Protein AF-A0A6A6VA69-F1 (afdb_monomer)

Structure (mmCIF, N/CA/C/O backbone):
data_AF-A0A6A6VA69-F1
#
_entry.id   AF-A0A6A6VA69-F1
#
loop_
_atom_site.group_PDB
_atom_site.id
_atom_site.type_symbol
_atom_site.label_atom_id
_atom_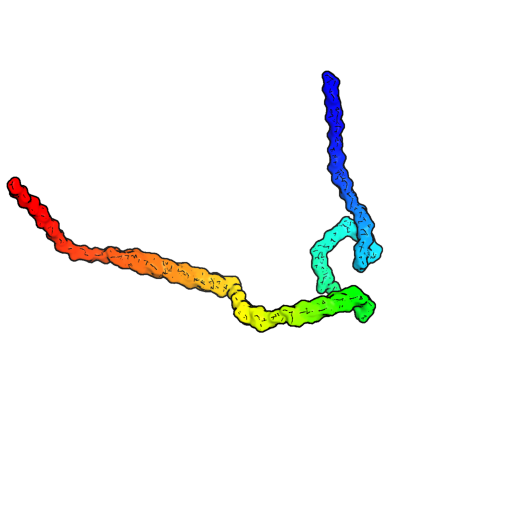site.label_alt_id
_atom_site.label_comp_id
_atom_site.label_asym_id
_atom_site.label_entity_id
_atom_site.label_seq_id
_atom_site.pdbx_PDB_ins_code
_atom_site.Cartn_x
_atom_site.Cartn_y
_atom_site.Cartn_z
_atom_site.occupancy
_atom_site.B_iso_or_equiv
_atom_site.auth_seq_id
_atom_site.auth_comp_id
_atom_site.auth_asym_id
_atom_site.auth_atom_id
_atom_site.pdbx_PDB_model_num
ATOM 1 N N . MET A 1 1 ? -60.759 28.937 -24.476 1.00 39.16 1 MET A N 1
ATOM 2 C CA . MET A 1 1 ? -60.631 29.728 -23.238 1.00 39.16 1 MET A CA 1
ATOM 3 C C . MET A 1 1 ? -60.478 28.728 -22.087 1.00 39.16 1 MET A C 1
ATOM 5 O O . MET A 1 1 ? -61.465 28.345 -21.488 1.00 39.16 1 MET A O 1
ATOM 9 N N . SER A 1 2 ? -59.387 27.961 -22.071 1.00 42.25 2 SER A N 1
ATOM 10 C CA . SER A 1 2 ? -58.157 28.226 -21.297 1.00 42.25 2 SER A CA 1
ATOM 11 C C . SER A 1 2 ? -58.373 27.974 -19.799 1.00 42.25 2 SER A C 1
ATOM 13 O O . SER A 1 2 ? -58.785 28.875 -19.074 1.00 42.25 2 SER A O 1
ATOM 15 N N . GLU A 1 3 ? -58.123 26.736 -19.366 1.00 44.19 3 GLU A N 1
ATOM 16 C CA . GLU A 1 3 ? -58.001 26.352 -17.954 1.00 44.19 3 GLU A CA 1
ATOM 17 C C . GLU A 1 3 ? -56.857 27.142 -17.290 1.00 44.19 3 GLU A C 1
ATOM 19 O O . GLU A 1 3 ? -55.790 27.275 -17.894 1.00 44.19 3 GLU A O 1
ATOM 24 N N . PRO A 1 4 ? -57.024 27.679 -16.069 1.00 51.81 4 PRO A N 1
ATOM 25 C CA . PRO A 1 4 ? -55.895 28.170 -15.296 1.00 51.81 4 PRO A CA 1
ATOM 26 C C . PRO A 1 4 ? -55.244 27.019 -14.516 1.00 51.81 4 PRO A C 1
ATOM 28 O O . PRO A 1 4 ? -55.831 26.473 -13.582 1.00 51.81 4 PRO A O 1
ATOM 31 N N . ASP A 1 5 ? -54.003 26.700 -14.886 1.00 44.38 5 ASP A N 1
ATOM 32 C CA . ASP A 1 5 ? -53.086 25.816 -14.162 1.00 44.38 5 ASP A CA 1
ATOM 33 C C . ASP A 1 5 ? -53.018 26.172 -12.665 1.00 44.38 5 ASP A C 1
ATOM 35 O O . ASP A 1 5 ? -52.353 27.129 -12.247 1.00 44.38 5 ASP A O 1
ATOM 39 N N . SER A 1 6 ? -53.664 25.370 -11.814 1.00 47.06 6 SER A N 1
ATOM 40 C CA . SER A 1 6 ? -53.460 25.438 -10.369 1.00 47.06 6 SER A CA 1
ATOM 41 C C . SER A 1 6 ? -52.109 24.809 -10.032 1.00 47.06 6 SER A C 1
ATOM 43 O O . SER A 1 6 ? -51.975 23.597 -9.860 1.00 47.06 6 SER A O 1
ATOM 45 N N . LYS A 1 7 ? -51.085 25.655 -9.947 1.00 42.22 7 LYS A N 1
ATOM 46 C CA . LYS A 1 7 ? -49.733 25.320 -9.494 1.00 42.22 7 LYS A CA 1
ATOM 47 C C . LYS A 1 7 ? -49.802 24.730 -8.075 1.00 42.22 7 LYS A C 1
ATOM 49 O O . LYS A 1 7 ? -49.846 25.475 -7.096 1.00 42.22 7 LYS A O 1
ATOM 54 N N . ILE A 1 8 ? -49.810 23.400 -7.944 1.00 50.28 8 ILE A N 1
ATOM 55 C CA . ILE A 1 8 ? -49.675 22.722 -6.647 1.00 50.28 8 ILE A CA 1
ATOM 56 C C . ILE A 1 8 ? -48.247 22.975 -6.162 1.00 50.28 8 ILE A C 1
ATOM 58 O O . ILE A 1 8 ? -47.298 22.281 -6.525 1.00 50.28 8 ILE A O 1
ATOM 62 N N . GLN A 1 9 ? -48.079 24.021 -5.355 1.00 46.56 9 GLN A N 1
ATOM 63 C CA . GLN A 1 9 ? -46.876 24.219 -4.566 1.00 46.56 9 GLN A CA 1
ATOM 64 C C . GLN A 1 9 ? -46.810 23.085 -3.544 1.00 46.56 9 GLN A C 1
ATOM 66 O O . GLN A 1 9 ? -47.399 23.172 -2.468 1.00 46.56 9 GLN A O 1
ATOM 71 N N . ASN A 1 10 ? -46.077 22.020 -3.867 1.00 48.09 10 ASN A N 1
ATOM 72 C CA . ASN A 1 10 ? -45.610 21.076 -2.866 1.00 48.09 10 ASN A CA 1
ATOM 73 C C . ASN A 1 10 ? -44.566 21.806 -2.007 1.00 48.09 10 ASN A C 1
ATOM 75 O O . ASN A 1 10 ? -43.360 21.658 -2.198 1.00 48.09 10 ASN A O 1
ATOM 79 N N . LYS A 1 11 ? -45.032 22.664 -1.087 1.00 46.69 11 LYS A N 1
ATOM 80 C CA . LYS A 1 11 ? -44.249 23.003 0.096 1.00 46.69 11 LYS A CA 1
ATOM 81 C C . LYS A 1 11 ? -44.033 21.662 0.763 1.00 46.69 11 LYS A C 1
ATOM 83 O O . LYS A 1 11 ? -44.958 21.152 1.390 1.00 46.69 11 LYS A O 1
ATOM 88 N N . SER A 1 12 ? -42.847 21.082 0.587 1.00 45.25 12 SER A N 1
ATOM 89 C CA . SER A 1 12 ? -42.373 20.019 1.454 1.00 45.25 12 SER A CA 1
ATOM 90 C C . SER A 1 12 ? -42.561 20.559 2.860 1.00 45.25 12 SER A C 1
ATOM 92 O O . SER A 1 12 ? -41.808 21.430 3.303 1.00 45.25 12 SER A O 1
ATOM 94 N N . ALA A 1 13 ? -43.649 20.157 3.514 1.00 53.50 13 ALA A N 1
ATOM 95 C CA . ALA A 1 13 ? -43.857 20.469 4.900 1.00 53.50 13 ALA A CA 1
ATOM 96 C C . ALA A 1 13 ? -42.620 19.884 5.559 1.00 53.50 13 ALA A C 1
ATOM 98 O O . ALA A 1 13 ? -42.450 18.664 5.574 1.00 53.50 13 ALA A O 1
ATOM 99 N N . ASN A 1 14 ? -41.707 20.757 5.991 1.00 50.41 14 ASN A N 1
ATOM 100 C CA . ASN A 1 14 ? -40.650 20.394 6.905 1.00 50.41 14 ASN A CA 1
ATOM 101 C C . ASN A 1 14 ? -41.401 19.867 8.113 1.00 50.41 14 ASN A C 1
ATOM 103 O O . ASN A 1 14 ? -41.838 20.628 8.976 1.00 50.41 14 ASN A O 1
ATOM 107 N N . ARG A 1 15 ? -41.667 18.560 8.102 1.00 54.19 15 ARG A N 1
ATOM 108 C CA . ARG A 1 15 ? -42.292 17.838 9.187 1.00 54.19 15 ARG A CA 1
ATOM 109 C C . ARG A 1 15 ? -41.207 17.780 10.243 1.00 54.19 15 ARG A C 1
ATOM 111 O O . ARG A 1 15 ? -40.548 16.760 10.413 1.00 54.19 15 ARG A O 1
ATOM 118 N N . ALA A 1 16 ? -41.008 18.910 10.915 1.00 56.59 16 ALA A N 1
ATOM 119 C CA . ALA A 1 16 ? -40.304 19.037 12.171 1.00 56.59 16 ALA A CA 1
ATOM 120 C C . ALA A 1 16 ? -41.160 18.310 13.214 1.00 56.59 16 ALA A C 1
ATOM 122 O O . ALA A 1 16 ? -41.773 18.906 14.091 1.00 56.59 16 ALA A O 1
ATOM 123 N N . SER A 1 17 ? -41.318 16.997 13.026 1.00 59.31 17 SER A N 1
ATOM 124 C CA . SER A 1 17 ? -41.949 16.131 13.996 1.00 59.31 17 SER A CA 1
ATOM 125 C C . SER A 1 17 ? -41.030 16.141 15.197 1.00 59.31 17 SER A C 1
ATOM 127 O O . SER A 1 17 ? -39.893 15.678 15.084 1.00 59.31 17 SER A O 1
ATOM 129 N N . THR A 1 18 ? -41.525 16.660 16.314 1.00 57.91 18 THR A N 1
ATOM 130 C CA . THR A 1 18 ? -40.904 16.531 17.624 1.00 57.91 18 THR A CA 1
ATOM 131 C C . THR A 1 18 ? -40.817 15.044 17.949 1.00 57.91 18 THR A C 1
ATOM 133 O O . THR A 1 18 ? -41.758 14.438 18.459 1.00 57.91 18 THR A O 1
ATOM 136 N N . ARG A 1 19 ? -39.724 14.406 17.533 1.00 60.78 19 ARG A N 1
ATOM 137 C CA . ARG A 1 19 ? -39.478 12.994 17.797 1.00 60.78 19 ARG A CA 1
ATOM 138 C C . ARG A 1 19 ? -38.768 12.927 19.133 1.00 60.78 19 ARG A C 1
ATOM 140 O O . ARG A 1 19 ? -37.646 13.411 19.270 1.00 60.78 19 ARG A O 1
ATOM 147 N N . MET A 1 20 ? -39.442 12.341 20.117 1.00 58.69 20 MET A N 1
ATOM 148 C CA . MET A 1 20 ? -38.783 11.945 21.355 1.00 58.69 20 MET A CA 1
ATOM 149 C C . MET A 1 20 ? -37.672 10.964 20.991 1.00 58.69 20 MET A C 1
ATOM 151 O O . MET A 1 20 ? -37.919 9.955 20.328 1.00 58.69 20 MET A O 1
ATOM 155 N N . SER A 1 21 ? -36.442 11.305 21.361 1.00 54.09 21 SER A N 1
ATOM 156 C CA . SER A 1 21 ? -35.296 10.433 21.144 1.00 54.09 21 SER A CA 1
ATOM 157 C C . SER A 1 21 ? -35.273 9.389 22.252 1.00 54.09 21 SER A C 1
ATOM 159 O O . SER A 1 21 ? -35.426 9.720 23.421 1.00 54.09 21 SER A O 1
ATOM 161 N N . THR A 1 22 ? -35.043 8.124 21.910 1.00 62.91 22 THR A N 1
ATOM 162 C CA . THR A 1 22 ? -35.027 7.010 22.877 1.00 62.91 22 THR A CA 1
ATOM 163 C C . THR A 1 22 ? -33.956 7.173 23.967 1.00 62.91 22 THR A C 1
ATOM 165 O O . THR A 1 22 ? -34.021 6.511 24.995 1.00 62.91 22 THR A O 1
ATOM 168 N N . TYR A 1 23 ? -32.989 8.073 23.759 1.00 58.22 23 TYR A N 1
ATOM 169 C CA . TYR A 1 23 ? -31.866 8.326 24.664 1.00 58.22 23 TYR A CA 1
ATOM 170 C C . TYR A 1 23 ? -31.981 9.628 25.469 1.00 58.22 23 TYR A C 1
ATOM 172 O O . TYR A 1 23 ? -31.261 9.795 26.448 1.00 58.22 23 TYR A O 1
ATOM 180 N N . SER A 1 24 ? -32.872 10.552 25.096 1.00 56.94 24 SER A N 1
ATOM 181 C CA . SER A 1 24 ? -33.126 11.758 25.884 1.00 56.94 24 SER A CA 1
ATOM 182 C C . SER A 1 24 ? -34.603 12.138 25.812 1.00 56.94 24 SER A C 1
ATOM 184 O O . SER A 1 24 ? -35.181 12.293 24.739 1.00 56.94 24 SER A O 1
ATOM 186 N N . ALA A 1 25 ? -35.218 12.365 26.975 1.00 58.06 25 ALA A N 1
ATOM 187 C CA . ALA A 1 25 ? -36.562 12.941 27.076 1.00 58.06 25 ALA A CA 1
ATOM 188 C C . ALA A 1 25 ? -36.623 14.410 26.588 1.00 58.06 25 ALA A C 1
ATOM 190 O O . ALA A 1 25 ? -37.632 15.086 26.772 1.00 58.06 25 ALA A O 1
ATOM 191 N N . ALA A 1 26 ? -35.542 14.914 25.980 1.00 57.34 26 ALA A N 1
ATOM 192 C CA . ALA A 1 26 ? -35.457 16.241 25.408 1.00 57.34 26 ALA A CA 1
ATOM 193 C C . ALA A 1 26 ? -35.950 16.210 23.946 1.00 57.34 26 ALA A C 1
ATOM 195 O O . ALA A 1 26 ? -35.386 15.489 23.113 1.00 57.34 26 ALA A O 1
ATOM 196 N N . PRO A 1 27 ? -36.984 16.993 23.597 1.00 54.31 27 PRO A N 1
ATOM 197 C CA . PRO A 1 27 ? -37.478 17.072 22.229 1.00 54.31 27 PRO A CA 1
ATOM 198 C C . PRO A 1 27 ? -36.393 17.655 21.313 1.00 54.31 27 PRO A C 1
ATOM 200 O O . PRO A 1 27 ? -36.020 18.817 21.451 1.00 54.31 27 PRO A O 1
ATOM 203 N N . THR A 1 28 ? -35.877 16.853 20.375 1.00 56.81 28 THR A N 1
ATOM 204 C CA . THR A 1 28 ? -34.830 17.288 19.433 1.00 56.81 28 THR A CA 1
ATOM 205 C C . THR A 1 28 ? -35.396 17.413 18.019 1.00 56.81 28 THR A C 1
ATOM 207 O O . THR A 1 28 ? -36.125 16.542 17.546 1.00 56.81 28 THR A O 1
ATOM 210 N N . LEU A 1 29 ? -35.067 18.518 17.343 1.00 56.47 29 LEU A N 1
ATOM 211 C CA . LEU A 1 29 ? -35.576 18.874 16.010 1.00 56.47 29 LEU A CA 1
ATOM 212 C C . LEU A 1 29 ? -34.705 18.351 14.854 1.00 56.47 29 LEU A C 1
ATOM 214 O O . LEU A 1 29 ? -35.131 18.405 13.702 1.00 56.47 29 LEU A O 1
ATOM 218 N N . THR A 1 30 ? -33.502 17.845 15.137 1.00 58.12 30 THR A N 1
ATOM 219 C CA . THR A 1 30 ? -32.526 17.410 14.130 1.00 58.12 30 THR A CA 1
ATOM 220 C C . THR A 1 30 ? -32.096 15.953 14.364 1.00 58.12 30 THR A C 1
ATOM 222 O O . THR A 1 30 ? -31.759 15.584 15.491 1.00 58.12 30 THR A O 1
ATOM 225 N N . PRO A 1 31 ? -32.100 15.083 13.335 1.00 54.06 31 PRO A N 1
ATOM 226 C CA . PRO A 1 31 ? -31.538 13.743 13.458 1.00 54.06 31 PRO A CA 1
ATOM 227 C C . PRO A 1 31 ? -30.013 13.848 13.597 1.00 54.06 31 PRO A C 1
ATOM 229 O O . PRO A 1 31 ? -29.323 14.261 12.666 1.00 54.06 31 PRO A O 1
ATOM 232 N N . SER A 1 32 ? -29.483 13.499 14.768 1.00 51.94 32 SER A N 1
ATOM 233 C CA . SER A 1 32 ? -28.036 13.433 14.982 1.00 51.94 32 SER A CA 1
ATOM 234 C C . SER A 1 32 ? -27.473 12.166 14.335 1.00 51.94 32 SER A C 1
ATOM 236 O O . SER A 1 32 ? -27.840 11.057 14.714 1.00 51.94 32 SER A O 1
ATOM 238 N N . VAL A 1 33 ? -26.575 12.340 13.361 1.00 54.50 33 VAL A N 1
ATOM 239 C CA . VAL A 1 33 ? -25.756 11.275 12.741 1.00 54.50 33 VAL A CA 1
ATOM 240 C C . VAL A 1 33 ? -24.386 11.180 13.440 1.00 54.50 33 VAL A C 1
ATOM 242 O O . VAL A 1 33 ? -23.461 10.545 12.946 1.00 54.50 33 VAL A O 1
ATOM 245 N N . ALA A 1 34 ? -24.218 11.823 14.600 1.00 48.31 34 ALA A N 1
ATOM 246 C CA . ALA A 1 34 ? -22.972 11.740 15.347 1.00 48.31 34 ALA A CA 1
ATOM 247 C C . ALA A 1 34 ? -22.820 10.339 15.974 1.00 48.31 34 ALA A C 1
ATOM 249 O O . ALA A 1 34 ? -23.711 9.904 16.708 1.00 48.31 34 ALA A O 1
ATOM 250 N N . PRO A 1 35 ? -21.696 9.636 15.748 1.00 45.50 35 PRO A N 1
ATOM 251 C CA . PRO A 1 35 ? -21.351 8.443 16.508 1.00 45.50 35 PRO A CA 1
ATOM 252 C C . PRO A 1 35 ? -21.174 8.814 17.991 1.00 45.50 35 PRO A C 1
ATOM 254 O O . PRO A 1 35 ? -20.167 9.390 18.388 1.00 45.50 35 PRO A O 1
ATOM 257 N N . SER A 1 36 ? -22.158 8.503 18.833 1.00 50.03 36 SER A N 1
ATOM 258 C CA . SER A 1 36 ? -22.190 8.861 20.261 1.00 50.03 36 SER A CA 1
ATOM 259 C C . SER A 1 36 ? -21.403 7.900 21.168 1.00 50.03 36 SER A C 1
ATOM 261 O O . SER A 1 36 ? -21.687 7.781 22.356 1.00 50.03 36 SER A O 1
ATOM 263 N N . HIS A 1 37 ? -20.377 7.221 20.646 1.00 52.25 37 HIS A N 1
ATOM 264 C CA . HIS A 1 37 ? -19.569 6.258 21.410 1.00 52.25 37 HIS A CA 1
ATOM 265 C C . HIS A 1 37 ? -18.519 6.907 22.336 1.00 52.25 37 HIS A C 1
ATOM 267 O O . HIS A 1 37 ? -17.718 6.196 22.934 1.00 52.25 37 HIS A O 1
ATOM 273 N N . VAL A 1 38 ? -18.518 8.239 22.481 1.00 47.75 38 VAL A N 1
ATOM 274 C CA . VAL A 1 38 ? -17.530 8.984 23.289 1.00 47.75 38 VAL A CA 1
ATOM 275 C C . VAL A 1 38 ? -18.138 9.777 24.450 1.00 47.75 38 VAL A C 1
ATOM 277 O O . VAL A 1 38 ? -17.493 10.667 25.001 1.00 47.75 38 VAL A O 1
ATOM 280 N N . SER A 1 39 ? -19.357 9.452 24.885 1.00 45.41 39 SER A N 1
ATOM 281 C CA . SER A 1 39 ? -19.872 9.970 26.159 1.00 45.41 39 SER A CA 1
ATOM 282 C C . SER A 1 39 ? -19.231 9.217 27.329 1.00 45.41 39 SER A C 1
ATOM 284 O O . SER A 1 39 ? -19.810 8.301 27.909 1.00 45.41 39 SER A O 1
ATOM 286 N N . GLY A 1 40 ? -18.004 9.612 27.673 1.00 55.47 40 GLY A N 1
ATOM 287 C CA . GLY A 1 40 ? -17.457 9.383 29.004 1.00 55.47 40 GLY A CA 1
ATOM 288 C C . GLY A 1 40 ? -18.320 10.126 30.026 1.00 55.47 40 GLY A C 1
ATOM 289 O O . GLY A 1 40 ? -18.590 11.307 29.848 1.00 55.47 40 GLY A O 1
ATOM 290 N N . ALA A 1 41 ? -18.740 9.424 31.078 1.00 52.28 41 ALA A N 1
ATOM 291 C CA . ALA A 1 41 ? -19.605 9.898 32.164 1.00 52.28 41 ALA A CA 1
ATOM 292 C C . ALA A 1 41 ? -21.121 9.893 31.879 1.00 52.28 41 ALA A C 1
ATOM 294 O O . ALA A 1 41 ? -21.775 10.923 31.774 1.00 52.28 41 ALA A O 1
ATOM 295 N N . SER A 1 42 ? -21.721 8.702 31.899 1.00 46.78 42 SER A N 1
ATOM 296 C CA . SER A 1 42 ? -23.008 8.536 32.581 1.00 46.78 42 SER A CA 1
ATOM 297 C C . SER A 1 42 ? -23.096 7.122 33.142 1.00 46.78 42 SER A C 1
ATOM 299 O O . SER A 1 42 ? -22.817 6.138 32.453 1.00 46.78 42 SER A O 1
ATOM 301 N N . SER A 1 43 ? -23.397 7.034 34.432 1.00 54.97 43 SER A N 1
ATOM 302 C CA . SER A 1 43 ? -23.509 5.822 35.239 1.00 54.97 43 SER A CA 1
ATOM 303 C C . SER A 1 43 ? -24.540 4.846 34.663 1.00 54.97 43 SER A C 1
ATOM 305 O O . SER A 1 43 ? -25.691 4.812 35.078 1.00 54.97 43 SER A O 1
ATOM 307 N N . THR A 1 44 ? -24.110 4.009 33.725 1.00 57.56 44 THR A N 1
ATOM 308 C CA . THR A 1 44 ? -24.890 2.916 33.117 1.00 57.56 44 THR A CA 1
ATOM 309 C C . THR A 1 44 ? -24.644 1.575 33.819 1.00 57.56 44 THR A C 1
ATOM 311 O O . THR A 1 44 ? -24.877 0.507 33.258 1.00 57.56 44 THR A O 1
ATOM 314 N N . ALA A 1 45 ? -24.168 1.604 35.071 1.00 56.81 45 ALA A N 1
ATOM 315 C CA . ALA A 1 45 ? -23.784 0.418 35.843 1.00 56.81 45 ALA A CA 1
ATOM 316 C C . ALA A 1 45 ? -24.932 -0.589 36.089 1.00 56.81 45 ALA A C 1
ATOM 318 O O . ALA A 1 45 ? -24.657 -1.715 36.493 1.00 56.81 45 ALA A O 1
ATOM 319 N N . GLY A 1 46 ? -26.184 -0.225 35.792 1.00 59.94 46 GLY A N 1
ATOM 320 C CA . GLY A 1 46 ? -27.352 -1.108 35.878 1.00 59.94 46 GLY A CA 1
ATOM 321 C C . GLY A 1 46 ? -28.310 -1.038 34.684 1.00 59.94 46 GLY A C 1
ATOM 322 O O . GLY A 1 46 ? -29.401 -1.586 34.778 1.00 59.94 46 GLY A O 1
ATOM 323 N N . ASP A 1 47 ? -27.945 -0.371 33.583 1.00 71.62 47 ASP A N 1
ATOM 324 C CA . ASP A 1 47 ? -28.821 -0.299 32.406 1.00 71.62 47 ASP A CA 1
ATOM 325 C C . ASP A 1 47 ? -28.689 -1.596 31.577 1.00 71.62 47 ASP A C 1
ATOM 327 O O . ASP A 1 47 ? -27.583 -1.894 31.102 1.00 71.62 47 ASP A O 1
ATOM 331 N N . PRO A 1 48 ? -29.772 -2.378 31.375 1.00 75.44 48 PRO A N 1
ATOM 332 C CA . PRO A 1 48 ? -29.732 -3.598 30.567 1.00 75.44 48 PRO A CA 1
ATOM 333 C C . PRO A 1 48 ? -29.220 -3.343 29.143 1.00 75.44 48 PRO A C 1
ATOM 335 O O . PRO A 1 48 ? -28.531 -4.191 28.577 1.00 75.44 48 PRO A O 1
ATOM 338 N N . LYS A 1 49 ? -29.450 -2.150 28.577 1.00 71.75 49 LYS A N 1
ATOM 339 C CA . LYS A 1 49 ? -28.937 -1.797 27.246 1.00 71.75 49 LYS A CA 1
ATOM 340 C C . LYS A 1 49 ? -27.424 -1.614 27.228 1.00 71.75 49 LYS A C 1
ATOM 342 O O . LYS A 1 49 ? -26.764 -2.022 26.275 1.00 71.75 49 LYS A O 1
ATOM 347 N N . ALA A 1 50 ? -26.843 -1.088 28.303 1.00 76.50 50 ALA 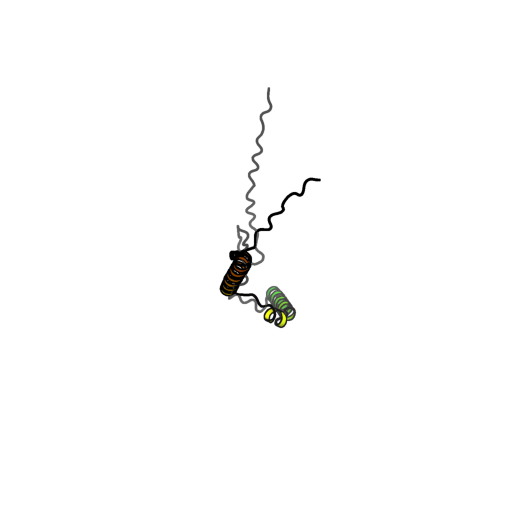A N 1
ATOM 348 C CA . ALA A 1 50 ? -25.392 -1.006 28.435 1.00 76.50 50 ALA A CA 1
ATOM 349 C C . ALA A 1 50 ? -24.750 -2.385 28.654 1.00 76.50 50 ALA A C 1
ATOM 351 O O . ALA A 1 50 ? -23.618 -2.612 28.223 1.00 76.50 50 ALA A O 1
ATOM 352 N N . GLN A 1 51 ? -25.463 -3.320 29.291 1.00 78.44 51 GLN A N 1
ATOM 353 C CA . GLN A 1 51 ? -25.016 -4.708 29.433 1.00 78.44 51 GLN A CA 1
ATOM 354 C C . GLN A 1 51 ? -25.021 -5.453 28.091 1.00 78.44 51 GLN A C 1
ATOM 356 O O . GLN A 1 51 ? -24.040 -6.126 27.776 1.00 78.44 51 GLN A O 1
ATOM 361 N N . GLU A 1 52 ? -26.063 -5.280 27.271 1.00 82.94 52 GLU A N 1
ATOM 362 C CA . GLU A 1 52 ? -26.122 -5.825 25.906 1.00 82.94 52 GLU A CA 1
ATOM 363 C C . GLU A 1 52 ? -24.938 -5.331 25.056 1.00 82.94 52 GLU A C 1
ATOM 365 O O . GLU A 1 52 ? -24.221 -6.137 24.464 1.00 82.94 52 GLU A O 1
ATOM 370 N N . ILE A 1 53 ? -24.662 -4.021 25.063 1.00 84.12 53 ILE A N 1
ATOM 371 C CA . ILE A 1 53 ? -23.540 -3.427 24.313 1.00 84.12 53 ILE A CA 1
ATOM 372 C C . ILE A 1 53 ? -22.194 -4.005 24.775 1.00 84.12 53 ILE A C 1
ATOM 374 O O . ILE A 1 53 ? -21.346 -4.353 23.952 1.00 84.12 53 ILE A O 1
ATOM 378 N N . LYS A 1 54 ? -21.995 -4.164 26.090 1.00 86.19 54 LYS A N 1
ATOM 379 C CA . LYS A 1 54 ? -20.785 -4.799 26.638 1.00 86.19 54 LYS A CA 1
ATOM 380 C C . LYS A 1 54 ? -20.647 -6.253 26.186 1.00 86.19 54 LYS A C 1
ATOM 382 O O . LYS A 1 54 ? -19.547 -6.666 25.827 1.00 86.19 54 LYS A O 1
ATOM 387 N N . ALA A 1 55 ? -21.741 -7.014 26.173 1.00 87.94 55 ALA A N 1
ATOM 388 C CA . ALA A 1 55 ? -21.737 -8.403 25.722 1.00 87.94 55 ALA A CA 1
ATOM 389 C C . ALA A 1 55 ? -21.379 -8.520 24.231 1.00 87.94 55 ALA A C 1
ATOM 391 O O . ALA A 1 55 ? -20.607 -9.400 23.853 1.00 87.94 55 ALA A O 1
ATOM 392 N N . TRP A 1 56 ? -21.879 -7.605 23.397 1.00 90.12 56 TRP A N 1
ATOM 393 C CA . TRP A 1 56 ? -21.568 -7.567 21.967 1.00 90.12 56 TRP A CA 1
ATOM 394 C C . TRP A 1 56 ? -20.102 -7.216 21.719 1.00 90.12 56 TRP A C 1
ATOM 396 O O . TRP A 1 56 ? -19.430 -7.927 20.977 1.00 90.12 56 TRP A O 1
ATOM 406 N N . ASN A 1 57 ? -19.576 -6.189 22.394 1.00 88.44 57 ASN A N 1
ATOM 407 C CA . ASN A 1 57 ? -18.161 -5.818 22.298 1.00 88.44 57 ASN A CA 1
ATOM 408 C C . ASN A 1 57 ? -17.238 -6.966 22.733 1.00 88.44 57 ASN A C 1
ATOM 410 O O . ASN A 1 57 ? -16.276 -7.279 22.037 1.00 88.44 57 ASN A O 1
ATOM 414 N N . ALA A 1 58 ? -17.574 -7.655 23.829 1.00 88.69 58 ALA A N 1
ATOM 415 C CA . ALA A 1 58 ? -16.835 -8.834 24.280 1.00 88.69 58 ALA A CA 1
ATOM 416 C C . ALA A 1 58 ? -16.917 -10.006 23.284 1.00 88.69 58 ALA A C 1
ATOM 418 O O . ALA A 1 58 ? -15.989 -10.807 23.201 1.00 88.69 58 ALA A O 1
ATOM 419 N N . GLY A 1 59 ? -18.019 -10.125 22.538 1.00 91.44 59 GLY A N 1
ATOM 420 C CA . GLY A 1 59 ? -18.145 -11.057 21.421 1.00 91.44 59 GLY A CA 1
ATOM 421 C C . GLY A 1 59 ? -17.196 -10.690 20.283 1.00 91.44 59 GLY A C 1
ATOM 422 O O . GLY A 1 59 ? -16.352 -11.500 19.913 1.00 91.44 59 GLY A O 1
ATOM 423 N N . PHE A 1 60 ? -17.274 -9.459 19.777 1.00 89.12 60 PHE A N 1
ATOM 424 C CA . PHE A 1 60 ? -16.417 -8.984 18.686 1.00 89.12 60 PHE A CA 1
ATOM 425 C C . PHE A 1 60 ? -14.920 -9.104 19.001 1.00 89.12 60 PHE A C 1
ATOM 427 O O . PHE A 1 60 ? -14.169 -9.578 18.154 1.00 89.12 60 PHE A O 1
ATOM 434 N N . GLU A 1 61 ? -14.495 -8.787 20.224 1.00 87.44 61 GLU A N 1
ATOM 435 C CA . GLU A 1 61 ? -13.095 -8.934 20.652 1.00 87.44 61 GLU A CA 1
ATOM 436 C C . GLU A 1 61 ? -12.619 -10.402 20.718 1.00 87.44 61 GLU A C 1
ATOM 438 O O . GLU A 1 61 ? -11.428 -10.686 20.625 1.00 87.44 61 GLU A O 1
ATOM 443 N N . ARG A 1 62 ? -13.521 -11.382 20.841 1.00 88.25 62 ARG A N 1
ATOM 444 C CA . ARG A 1 62 ? -13.150 -12.807 20.719 1.00 88.25 62 ARG A CA 1
ATOM 445 C C . ARG A 1 62 ?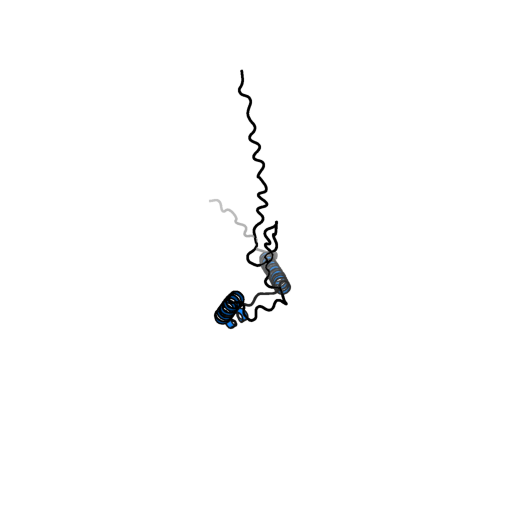 -13.118 -13.278 19.271 1.00 88.25 62 ARG A C 1
ATOM 447 O O . ARG A 1 62 ? -12.388 -14.212 18.956 1.00 88.25 62 ARG A O 1
ATOM 454 N N . LEU A 1 63 ? -13.945 -12.671 18.421 1.00 88.88 63 LEU A N 1
ATOM 455 C CA . LEU A 1 63 ? -14.008 -12.973 16.993 1.00 88.88 63 LEU A CA 1
ATOM 456 C C . LEU A 1 63 ? -12.871 -12.302 16.206 1.00 88.88 63 LEU A C 1
ATOM 458 O O . LEU A 1 63 ? -12.594 -12.717 15.081 1.00 88.88 63 LEU A O 1
ATOM 462 N N . GLU A 1 64 ? -12.212 -11.281 16.758 1.00 85.94 64 GLU A N 1
ATOM 463 C CA . GLU A 1 64 ? -11.091 -10.628 16.087 1.00 85.94 64 GLU A CA 1
ATOM 464 C C . GLU A 1 64 ? -9.834 -11.520 16.088 1.00 85.94 64 GLU A C 1
ATOM 466 O O . GLU A 1 64 ? -9.285 -11.896 17.126 1.00 85.94 64 GLU A O 1
ATOM 471 N N . ASP A 1 65 ? -9.329 -11.852 14.898 1.00 88.50 65 ASP A N 1
ATOM 472 C CA . ASP A 1 65 ? -8.052 -12.555 14.763 1.00 88.50 65 ASP A CA 1
ATOM 473 C C . ASP A 1 65 ? -6.888 -11.551 14.831 1.00 88.50 65 ASP A C 1
ATOM 475 O O . ASP A 1 65 ? -6.406 -11.018 13.822 1.00 88.50 65 ASP A O 1
ATOM 479 N N . LYS A 1 66 ? -6.409 -11.310 16.059 1.00 85.19 66 LYS A N 1
ATOM 480 C CA . LYS A 1 66 ? -5.254 -10.439 16.355 1.00 85.19 66 LYS A CA 1
ATOM 481 C C . LYS A 1 66 ? -3.960 -10.919 15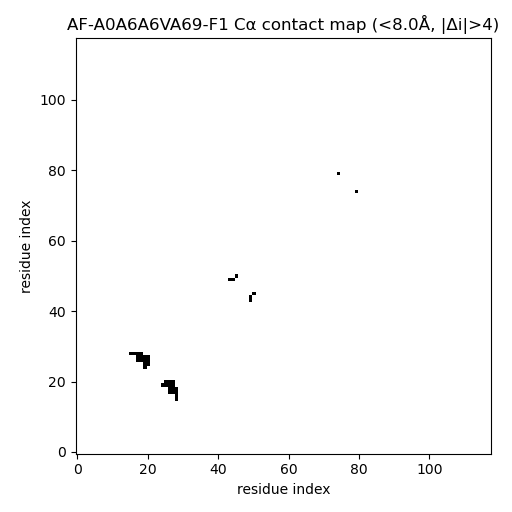.695 1.00 85.19 66 LYS A C 1
ATOM 483 O O . LYS A 1 66 ? -3.010 -10.150 15.550 1.00 85.19 66 LYS A O 1
ATOM 488 N N . ARG A 1 67 ? -3.870 -12.199 15.332 1.00 86.25 67 ARG A N 1
ATOM 489 C CA . ARG A 1 67 ? -2.685 -12.763 14.686 1.00 86.25 67 ARG A CA 1
ATOM 490 C C . ARG A 1 67 ? -2.683 -12.400 13.207 1.00 86.25 67 ARG A C 1
ATOM 492 O O . ARG A 1 67 ? -1.648 -11.994 12.686 1.00 86.25 67 ARG A O 1
ATOM 499 N N . LEU A 1 68 ? -3.844 -12.482 12.561 1.00 83.69 68 LEU A N 1
ATOM 500 C CA . LEU A 1 68 ? -4.010 -12.112 11.159 1.00 83.69 68 LEU A CA 1
ATOM 501 C C . LEU A 1 68 ? -3.816 -10.608 10.930 1.00 83.69 68 LEU A C 1
ATOM 503 O O . LEU A 1 68 ? -3.196 -10.223 9.939 1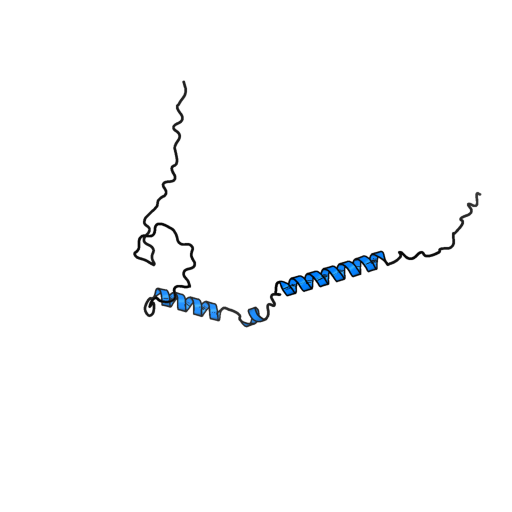.00 83.69 68 LEU A O 1
ATOM 507 N N . SER A 1 69 ? -4.273 -9.755 11.853 1.00 81.31 69 SER A N 1
ATOM 508 C CA . SER A 1 69 ? -4.036 -8.306 11.761 1.00 81.31 69 SER A CA 1
ATOM 509 C C . SER A 1 69 ? -2.548 -7.950 11.825 1.00 81.31 69 SER A C 1
ATOM 511 O O . SER A 1 69 ? -2.093 -7.105 11.064 1.00 81.31 69 SER A O 1
ATOM 513 N N . ARG A 1 70 ? -1.766 -8.652 12.654 1.00 81.81 70 ARG A N 1
ATOM 514 C CA . ARG A 1 70 ? -0.303 -8.480 12.746 1.00 81.81 70 ARG A CA 1
ATOM 515 C C . ARG A 1 70 ? 0.455 -9.019 11.534 1.00 81.81 70 ARG A C 1
ATOM 517 O O . ARG A 1 70 ? 1.557 -8.562 11.258 1.00 81.81 70 ARG A O 1
ATOM 524 N N . GLN A 1 71 ? -0.102 -10.006 10.833 1.00 86.44 71 GLN A N 1
ATOM 525 C CA . GLN A 1 71 ? 0.500 -10.564 9.617 1.00 86.44 71 GLN A CA 1
ATOM 526 C C . GLN A 1 71 ? 0.271 -9.692 8.386 1.00 86.44 71 GLN A C 1
ATOM 528 O O . GLN A 1 71 ? 1.071 -9.722 7.452 1.00 86.44 71 GLN A O 1
ATOM 533 N N . ARG A 1 72 ? -0.822 -8.926 8.365 1.00 87.75 72 ARG A N 1
ATOM 534 C CA . ARG A 1 72 ? -1.102 -7.986 7.284 1.00 87.75 72 ARG A CA 1
ATOM 535 C C . ARG A 1 72 ? -0.220 -6.761 7.456 1.00 87.75 72 ARG A C 1
ATOM 537 O O . ARG A 1 72 ? -0.511 -5.860 8.233 1.00 87.75 72 ARG A O 1
ATOM 544 N N . TYR A 1 73 ? 0.869 -6.744 6.705 1.00 84.50 73 TYR A N 1
ATOM 545 C CA . TYR A 1 73 ? 1.676 -5.551 6.563 1.00 84.50 73 TYR A CA 1
ATOM 546 C C . TYR A 1 73 ? 0.936 -4.538 5.684 1.00 84.50 73 TYR A C 1
ATOM 548 O O . TYR A 1 73 ? 0.617 -4.821 4.529 1.00 84.50 73 TYR A O 1
ATOM 556 N N . THR A 1 74 ? 0.671 -3.361 6.243 1.00 88.50 74 THR A N 1
ATOM 557 C CA . THR A 1 74 ? 0.128 -2.214 5.509 1.00 88.50 74 THR A CA 1
ATOM 558 C C . THR A 1 74 ? 1.235 -1.169 5.448 1.00 88.50 74 THR A C 1
ATOM 560 O O . THR A 1 74 ? 1.597 -0.641 6.503 1.00 88.50 74 THR A O 1
ATOM 563 N N . PRO A 1 75 ? 1.828 -0.911 4.270 1.00 88.19 75 PRO A N 1
ATOM 564 C CA . PRO A 1 75 ? 2.912 0.051 4.159 1.00 88.19 75 PRO A CA 1
ATOM 565 C C . PRO A 1 75 ? 2.420 1.455 4.509 1.00 88.19 75 PRO A C 1
ATOM 567 O O . PRO A 1 75 ? 1.295 1.835 4.174 1.00 88.19 75 PRO A O 1
ATOM 570 N N . THR A 1 76 ? 3.276 2.225 5.177 1.00 94.31 76 THR A N 1
ATOM 571 C CA . THR A 1 76 ? 3.036 3.652 5.402 1.00 94.31 76 THR A CA 1
ATOM 572 C C . THR A 1 76 ? 3.097 4.415 4.077 1.00 94.31 76 THR A C 1
ATOM 574 O O . THR A 1 76 ? 3.644 3.930 3.084 1.00 94.31 76 THR A O 1
ATOM 577 N N . GLU A 1 77 ? 2.545 5.626 4.046 1.00 95.00 77 GLU A N 1
ATOM 578 C CA . GLU A 1 77 ? 2.579 6.481 2.852 1.00 95.00 77 GLU A CA 1
ATOM 579 C C . GLU A 1 77 ? 4.018 6.730 2.372 1.00 95.00 77 GLU A C 1
ATOM 581 O O . GLU A 1 77 ? 4.336 6.496 1.209 1.00 95.00 77 GLU A O 1
ATOM 586 N N . GLU A 1 78 ? 4.931 7.035 3.297 1.00 95.88 78 GLU A N 1
ATOM 587 C CA . GLU A 1 78 ? 6.360 7.198 3.004 1.00 95.88 78 GLU A CA 1
ATOM 588 C C . GLU A 1 78 ? 6.993 5.937 2.389 1.00 95.88 78 GLU A C 1
ATOM 590 O O . GLU A 1 78 ? 7.833 6.017 1.489 1.00 95.88 78 GLU A O 1
ATOM 595 N N . GLN A 1 79 ? 6.601 4.748 2.861 1.00 95.56 79 GLN A N 1
ATOM 596 C CA . GLN A 1 79 ? 7.087 3.481 2.311 1.00 95.56 79 GLN A CA 1
ATOM 597 C C . GLN A 1 79 ? 6.576 3.269 0.884 1.00 95.56 79 GLN A C 1
ATOM 599 O O . GLN A 1 79 ? 7.357 2.867 0.022 1.00 95.56 79 GLN A O 1
ATOM 604 N N . ASN A 1 80 ? 5.312 3.599 0.606 1.00 96.31 80 ASN A N 1
ATOM 605 C CA . ASN A 1 80 ? 4.772 3.567 -0.754 1.00 96.31 80 ASN A CA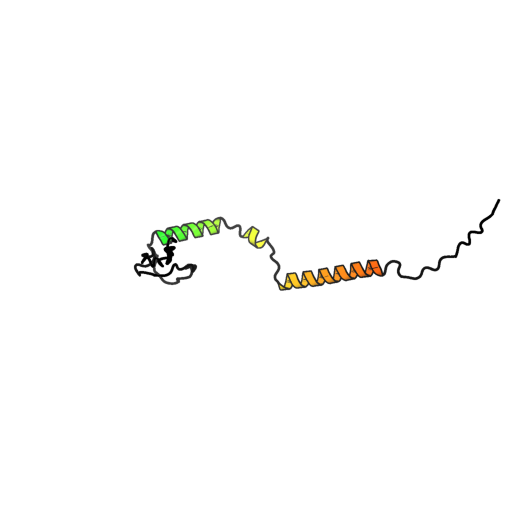 1
ATOM 606 C C . ASN A 1 80 ? 5.507 4.539 -1.683 1.00 96.31 80 ASN A C 1
ATOM 608 O O . ASN A 1 80 ? 5.861 4.161 -2.800 1.00 96.31 80 ASN A O 1
ATOM 612 N N . ASP A 1 81 ? 5.814 5.749 -1.223 1.00 96.81 81 ASP A N 1
ATOM 613 C CA . ASP A 1 81 ? 6.571 6.723 -2.012 1.00 96.81 81 ASP A CA 1
ATOM 614 C C . ASP A 1 81 ? 7.982 6.239 -2.337 1.00 96.81 81 ASP A C 1
ATOM 616 O O . ASP A 1 81 ? 8.462 6.394 -3.464 1.00 96.81 81 ASP A O 1
ATOM 620 N N . ASN A 1 82 ? 8.651 5.604 -1.377 1.00 96.88 82 ASN A N 1
ATOM 621 C CA . ASN A 1 82 ? 9.966 5.013 -1.601 1.00 96.88 82 ASN A CA 1
ATOM 622 C C . ASN A 1 82 ? 9.902 3.853 -2.605 1.00 96.88 82 ASN A C 1
ATOM 624 O O . ASN A 1 82 ? 10.733 3.788 -3.515 1.00 96.88 82 ASN A O 1
ATOM 628 N N . LEU A 1 83 ? 8.892 2.982 -2.507 1.00 96.75 83 LEU A N 1
ATOM 629 C CA . LEU A 1 83 ? 8.660 1.915 -3.485 1.00 96.75 83 LEU A CA 1
ATOM 630 C C . LEU A 1 83 ? 8.379 2.480 -4.884 1.00 96.75 83 LEU A C 1
ATOM 632 O O . LEU A 1 83 ? 8.929 1.984 -5.867 1.00 96.75 83 LEU A O 1
ATOM 636 N N . ASN A 1 84 ? 7.594 3.554 -4.982 1.00 96.56 84 ASN A N 1
ATOM 637 C CA . ASN A 1 84 ? 7.309 4.236 -6.243 1.00 96.56 84 ASN A CA 1
ATOM 638 C C . ASN A 1 84 ? 8.578 4.827 -6.871 1.00 96.56 84 ASN A C 1
ATOM 640 O O . ASN A 1 84 ? 8.817 4.636 -8.066 1.00 96.56 84 ASN A O 1
ATOM 644 N N . LYS A 1 85 ? 9.431 5.485 -6.076 1.00 97.94 85 LYS A N 1
ATOM 645 C CA . LYS A 1 85 ? 10.730 6.010 -6.535 1.00 97.94 85 LYS A CA 1
ATOM 646 C C . LYS A 1 85 ? 11.639 4.893 -7.051 1.00 97.94 85 LYS A C 1
ATOM 648 O O . LYS A 1 85 ? 12.175 5.012 -8.152 1.00 97.94 85 LYS A O 1
ATOM 653 N N . LEU A 1 86 ? 11.768 3.793 -6.305 1.00 97.75 86 LEU A N 1
ATOM 654 C CA . LEU A 1 86 ? 12.561 2.629 -6.721 1.00 97.75 86 LEU A CA 1
ATOM 655 C C . LEU A 1 86 ? 12.023 2.013 -8.018 1.00 97.75 86 LEU A C 1
ATOM 657 O O . LEU A 1 86 ? 12.789 1.732 -8.939 1.00 97.75 86 LEU A O 1
ATOM 661 N N . ALA A 1 87 ? 10.703 1.856 -8.125 1.00 97.31 87 ALA A N 1
ATOM 662 C CA . ALA A 1 87 ? 10.062 1.319 -9.318 1.00 97.31 87 ALA A CA 1
ATOM 663 C C . ALA A 1 87 ? 10.269 2.218 -10.547 1.00 97.31 87 ALA A C 1
ATOM 665 O O . ALA A 1 87 ? 10.499 1.711 -11.647 1.00 97.31 87 ALA A O 1
ATOM 666 N N . LEU A 1 88 ? 10.205 3.544 -10.385 1.00 97.69 88 LEU A N 1
ATOM 667 C CA . LEU A 1 88 ? 10.500 4.496 -11.458 1.00 97.69 88 LEU A CA 1
ATOM 668 C C . LEU A 1 88 ? 11.967 4.426 -11.891 1.00 97.69 88 LEU A C 1
ATOM 670 O O . LEU A 1 88 ? 12.230 4.352 -13.091 1.00 97.69 88 LEU A O 1
ATOM 674 N N . GLY A 1 89 ? 12.904 4.375 -10.941 1.00 97.75 89 GLY A N 1
ATOM 675 C CA . GLY A 1 89 ? 14.330 4.209 -11.232 1.00 97.75 89 GLY A CA 1
ATOM 676 C C . GLY A 1 89 ? 14.615 2.929 -12.020 1.00 97.75 89 GLY A C 1
ATOM 677 O O . GLY A 1 89 ? 15.243 2.980 -13.075 1.00 97.75 89 GLY A O 1
ATOM 678 N N . ALA A 1 90 ? 14.061 1.796 -11.583 1.00 97.81 90 ALA A N 1
ATOM 679 C CA . ALA A 1 90 ? 14.208 0.519 -12.281 1.00 97.81 90 ALA A CA 1
ATOM 680 C C . ALA A 1 90 ? 13.593 0.535 -13.694 1.00 97.81 90 ALA A C 1
ATOM 682 O O . ALA A 1 90 ? 14.144 -0.047 -14.630 1.00 97.81 90 ALA A O 1
ATOM 683 N N . LYS A 1 91 ? 12.452 1.214 -13.882 1.00 97.62 91 LYS A N 1
ATOM 684 C CA . LYS A 1 91 ? 11.842 1.393 -15.211 1.00 97.62 91 LYS A CA 1
ATOM 685 C C . LYS A 1 91 ? 12.726 2.228 -16.131 1.00 97.62 91 LYS A C 1
ATOM 687 O O . LYS A 1 91 ? 12.861 1.871 -17.301 1.00 97.62 91 LYS A O 1
ATOM 692 N N . LEU A 1 92 ? 13.311 3.310 -15.615 1.00 97.56 92 LEU A N 1
ATOM 693 C CA . LEU A 1 92 ? 14.242 4.151 -16.363 1.00 97.56 92 LEU A CA 1
ATOM 694 C C . LEU A 1 92 ? 15.460 3.333 -16.783 1.00 97.56 92 LEU A C 1
ATOM 696 O O . LEU A 1 92 ? 15.762 3.285 -17.971 1.00 97.56 92 LEU A O 1
ATOM 700 N N . ASP A 1 93 ? 16.095 2.635 -15.845 1.00 95.94 93 ASP A N 1
ATOM 701 C CA . ASP A 1 93 ? 17.284 1.826 -16.115 1.00 95.94 93 ASP A CA 1
ATOM 702 C C . ASP A 1 93 ? 17.015 0.735 -17.167 1.00 95.94 93 ASP A C 1
ATOM 704 O O . ASP A 1 93 ? 17.751 0.580 -18.146 1.00 95.94 93 ASP A O 1
ATOM 708 N N . ARG A 1 94 ? 15.865 0.057 -17.069 1.00 95.62 94 ARG A N 1
ATOM 709 C CA . ARG A 1 94 ? 15.413 -0.907 -18.082 1.00 95.62 94 ARG A CA 1
ATOM 710 C C . ARG A 1 94 ? 15.185 -0.267 -19.453 1.00 95.62 94 ARG A C 1
ATOM 712 O O . ARG A 1 94 ? 15.508 -0.876 -20.476 1.00 95.62 94 ARG A O 1
ATOM 719 N N . ALA A 1 95 ? 14.578 0.918 -19.502 1.00 96.19 95 ALA A N 1
ATOM 720 C CA . ALA A 1 95 ? 14.334 1.634 -20.752 1.00 96.19 95 ALA A CA 1
ATOM 721 C C . ALA A 1 95 ? 15.649 2.103 -21.390 1.00 96.19 95 ALA A C 1
ATOM 723 O O . ALA A 1 95 ? 15.852 1.925 -22.592 1.00 96.19 95 ALA A O 1
ATOM 724 N N . LEU A 1 96 ? 16.564 2.631 -20.580 1.00 94.56 96 LEU A N 1
ATOM 725 C CA . LEU A 1 96 ? 17.891 3.053 -21.003 1.00 94.56 96 LEU A CA 1
ATOM 726 C C . LEU A 1 96 ? 18.700 1.867 -21.524 1.00 94.56 96 LEU A C 1
ATOM 728 O O . LEU A 1 96 ? 19.217 1.949 -22.629 1.00 94.56 96 LEU A O 1
ATOM 732 N N . SER A 1 97 ? 18.720 0.740 -20.814 1.00 93.56 97 SER A N 1
ATOM 733 C CA . SER A 1 97 ? 19.385 -0.496 -21.251 1.00 93.56 97 SER A CA 1
ATOM 734 C C . SER A 1 97 ? 18.910 -0.957 -22.633 1.00 93.56 97 SER A C 1
ATOM 736 O O . SER A 1 97 ? 19.713 -1.325 -23.489 1.00 93.56 97 SER A O 1
ATOM 738 N N . ARG A 1 98 ? 17.598 -0.886 -22.894 1.00 92.00 98 ARG A N 1
ATOM 739 C CA . ARG A 1 98 ? 17.027 -1.220 -24.209 1.00 92.00 98 ARG A CA 1
ATOM 740 C C . ARG A 1 98 ? 17.465 -0.253 -25.298 1.00 92.00 98 ARG A C 1
ATOM 742 O O . ARG A 1 98 ? 17.708 -0.688 -26.415 1.00 92.00 98 ARG A O 1
ATOM 749 N N . ARG A 1 99 ? 17.536 1.040 -24.983 1.00 90.56 99 ARG A N 1
ATOM 750 C CA . ARG A 1 99 ? 17.962 2.063 -25.937 1.00 90.56 99 ARG A CA 1
ATOM 751 C C . ARG A 1 99 ? 19.456 1.929 -26.221 1.00 90.56 99 ARG A C 1
ATOM 753 O O . ARG A 1 99 ? 19.854 1.930 -27.372 1.00 90.56 99 ARG A O 1
ATOM 760 N N . MET A 1 100 ? 20.283 1.807 -25.186 1.00 88.88 100 MET A N 1
ATOM 761 C CA . MET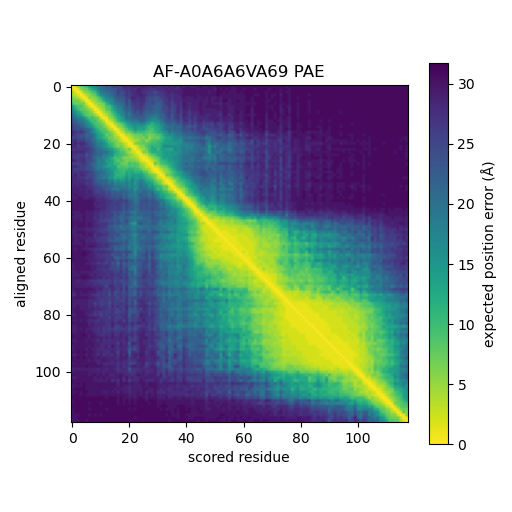 A 1 100 ? 21.743 1.703 -25.288 1.00 88.88 100 MET A CA 1
ATOM 762 C C . MET A 1 100 ? 22.201 0.404 -25.961 1.00 88.88 100 MET A C 1
ATOM 764 O O . MET A 1 100 ? 23.283 0.367 -26.534 1.00 88.88 100 MET A O 1
ATOM 768 N N . SER A 1 101 ? 21.369 -0.638 -25.976 1.00 86.44 101 SER A N 1
ATOM 769 C CA . SER A 1 101 ? 21.635 -1.843 -26.758 1.00 86.44 101 SER A CA 1
ATOM 770 C C . SER A 1 101 ? 21.558 -1.565 -28.268 1.00 86.44 101 SER A C 1
ATOM 772 O O . SER A 1 101 ? 20.508 -1.200 -28.790 1.00 86.44 101 SER A O 1
ATOM 774 N N . GLY A 1 102 ? 22.671 -1.758 -28.983 1.00 77.25 102 GLY A N 1
ATOM 775 C CA . GLY A 1 102 ? 22.723 -1.669 -30.450 1.00 77.25 102 GLY A CA 1
ATOM 776 C C . GLY A 1 102 ? 22.761 -0.249 -31.028 1.00 77.25 102 GLY A C 1
ATOM 777 O O . GLY A 1 102 ? 22.675 -0.103 -32.245 1.00 77.25 102 GLY A O 1
ATOM 778 N N . GLN A 1 103 ? 22.899 0.782 -30.184 1.00 80.56 103 GLN A N 1
ATOM 779 C CA . GLN A 1 103 ? 23.148 2.161 -30.630 1.00 80.56 103 GLN A CA 1
ATOM 780 C C . GLN A 1 103 ? 24.591 2.387 -31.103 1.00 80.56 103 GLN A C 1
ATOM 782 O O . GLN A 1 103 ? 24.838 3.327 -31.858 1.00 80.56 103 GLN A O 1
ATOM 787 N N . ASP A 1 104 ? 25.532 1.540 -30.687 1.00 86.19 104 ASP A N 1
ATOM 788 C CA . ASP A 1 104 ? 26.928 1.669 -31.092 1.00 86.19 104 ASP A CA 1
ATOM 789 C C . ASP A 1 104 ? 27.088 1.381 -32.590 1.00 86.19 104 ASP A C 1
ATOM 791 O O . ASP A 1 104 ? 26.533 0.419 -33.134 1.00 86.19 104 ASP A O 1
ATOM 795 N N . ALA A 1 105 ? 27.862 2.222 -33.276 1.00 82.00 105 ALA A N 1
ATOM 796 C CA . ALA A 1 105 ? 28.113 2.070 -34.701 1.00 82.00 105 ALA A CA 1
ATOM 797 C C . ALA A 1 105 ? 28.915 0.786 -34.972 1.00 82.00 105 ALA A C 1
ATOM 799 O O . ALA A 1 105 ? 30.101 0.696 -34.660 1.00 82.00 105 ALA A O 1
ATOM 800 N N . VAL A 1 106 ? 28.276 -0.202 -35.603 1.00 80.50 106 VAL A N 1
ATOM 801 C CA . VAL A 1 106 ? 28.945 -1.423 -36.070 1.00 80.50 106 VAL A CA 1
ATOM 802 C C . VAL A 1 106 ? 29.323 -1.248 -37.534 1.00 80.50 106 VAL A C 1
ATOM 804 O O . VAL A 1 106 ? 28.463 -1.285 -38.418 1.00 80.50 106 VAL A O 1
ATOM 807 N N . PHE A 1 107 ? 30.616 -1.085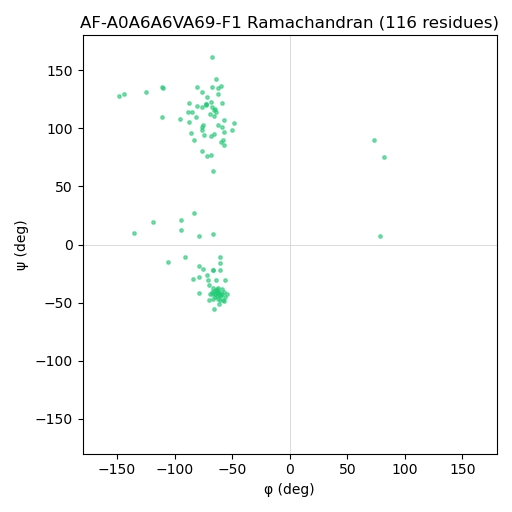 -37.809 1.00 81.06 107 PHE A N 1
ATOM 808 C CA . PHE A 1 107 ? 31.122 -1.079 -39.178 1.00 81.06 107 PHE A CA 1
ATOM 809 C C . PHE A 1 107 ? 30.914 -2.458 -39.807 1.00 81.06 107 PHE A C 1
ATOM 811 O O . PHE A 1 107 ? 31.473 -3.455 -39.353 1.00 81.06 107 PHE A O 1
ATOM 818 N N . ARG A 1 108 ? 30.091 -2.520 -40.858 1.00 84.19 108 ARG A N 1
ATOM 819 C CA . ARG A 1 108 ? 29.864 -3.740 -41.640 1.00 84.19 108 ARG A CA 1
ATOM 820 C C . ARG A 1 108 ? 30.468 -3.580 -43.037 1.00 84.19 108 ARG A C 1
ATOM 822 O O . ARG A 1 108 ? 30.272 -2.526 -43.648 1.00 84.19 108 ARG A O 1
ATOM 829 N N . PRO A 1 109 ? 31.182 -4.595 -43.558 1.00 83.69 109 PRO A N 1
ATOM 830 C CA . PRO A 1 109 ? 31.710 -4.551 -44.915 1.00 83.69 109 PRO A CA 1
ATOM 831 C C . PRO A 1 109 ? 30.556 -4.466 -45.921 1.00 83.69 109 PRO A C 1
ATOM 833 O O . PRO A 1 109 ? 29.551 -5.170 -45.802 1.00 83.69 109 PRO A O 1
ATOM 836 N N . LYS A 1 110 ? 30.683 -3.571 -46.906 1.00 80.69 110 LYS A N 1
ATOM 837 C CA . LYS A 1 110 ? 29.680 -3.394 -47.963 1.00 80.69 110 LYS A CA 1
ATOM 838 C C . LYS A 1 110 ? 29.755 -4.583 -48.924 1.00 80.69 110 LYS A C 1
ATOM 840 O O . LYS A 1 110 ? 30.789 -4.793 -49.547 1.00 80.69 110 LYS A O 1
ATOM 845 N N . VAL A 1 111 ? 28.667 -5.340 -49.065 1.00 77.75 111 VAL A N 1
ATOM 846 C CA . VAL A 1 111 ? 28.565 -6.410 -50.071 1.00 77.75 111 VAL A CA 1
ATOM 847 C C . VAL A 1 111 ? 28.052 -5.795 -51.370 1.00 77.75 111 VAL A C 1
ATOM 849 O O . VAL A 1 111 ? 26.878 -5.439 -51.469 1.00 77.75 111 VAL A O 1
ATOM 852 N N . ILE A 1 112 ? 28.937 -5.638 -52.353 1.00 77.56 112 ILE A N 1
ATOM 853 C CA . ILE A 1 112 ? 28.580 -5.179 -53.699 1.00 77.56 112 ILE A CA 1
ATOM 854 C C . ILE A 1 112 ? 28.046 -6.399 -54.453 1.00 77.56 112 ILE A C 1
ATOM 856 O O . ILE A 1 112 ? 28.788 -7.337 -54.727 1.00 77.56 112 ILE A O 1
ATOM 860 N N . LYS A 1 113 ? 26.740 -6.427 -54.729 1.00 70.44 113 LYS A N 1
ATOM 861 C CA . LYS A 1 113 ? 26.138 -7.448 -55.593 1.00 70.44 113 LYS A CA 1
ATOM 862 C C . LYS A 1 113 ? 26.262 -6.968 -57.033 1.00 70.44 113 LYS A C 1
ATOM 864 O O . LYS A 1 113 ? 25.433 -6.179 -57.479 1.00 70.44 113 LYS A O 1
ATOM 869 N N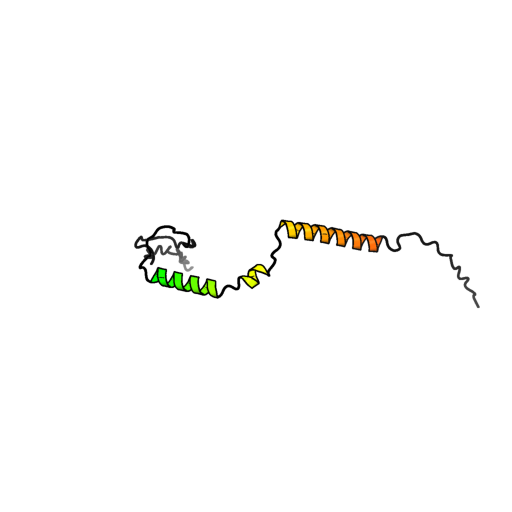 . GLU A 1 114 ? 27.297 -7.405 -57.738 1.00 68.31 114 GLU A N 1
ATOM 870 C CA . GLU A 1 114 ? 27.340 -7.219 -59.187 1.00 68.31 114 GLU A CA 1
ATOM 871 C C . GLU A 1 114 ? 26.269 -8.108 -59.828 1.00 68.31 114 GLU A C 1
ATOM 873 O O . GLU A 1 114 ? 26.190 -9.314 -59.585 1.00 68.31 114 GLU A O 1
ATOM 878 N N . LYS A 1 115 ? 25.369 -7.474 -60.580 1.00 57.91 115 LYS A N 1
ATOM 879 C CA . LYS A 1 115 ? 24.293 -8.130 -61.318 1.00 57.91 115 LYS A CA 1
ATOM 880 C C . LYS A 1 115 ? 24.922 -8.762 -62.560 1.00 57.91 115 LYS A C 1
ATOM 882 O O . LYS A 1 115 ? 25.216 -8.056 -63.516 1.00 57.91 115 LYS A O 1
ATOM 887 N N . ILE A 1 116 ? 25.163 -10.070 -62.527 1.00 57.44 116 ILE A N 1
ATOM 888 C CA . ILE A 1 116 ? 25.562 -10.828 -63.717 1.00 57.44 116 ILE A CA 1
ATOM 889 C C . ILE A 1 116 ? 24.298 -10.997 -64.568 1.00 57.44 116 ILE A C 1
ATOM 891 O O . ILE A 1 116 ? 23.404 -11.763 -64.208 1.00 57.44 116 ILE A O 1
ATOM 895 N N . GLU A 1 117 ? 24.182 -10.199 -65.630 1.00 50.56 117 GLU A N 1
ATOM 896 C CA . GLU A 1 117 ? 23.170 -10.373 -66.677 1.00 50.56 117 GLU A CA 1
ATOM 897 C C . GLU A 1 117 ? 23.592 -11.529 -67.593 1.00 50.56 117 GLU A C 1
ATOM 899 O O . GLU A 1 117 ? 24.757 -11.623 -67.985 1.00 50.56 117 GLU A O 1
ATOM 904 N N . ALA A 1 118 ? 22.642 -12.435 -67.838 1.00 48.19 118 ALA A N 1
ATOM 905 C CA . ALA A 1 118 ? 22.756 -13.588 -68.727 1.00 48.19 118 ALA A CA 1
ATOM 906 C C . ALA A 1 118 ? 22.323 -13.229 -70.152 1.00 48.19 118 ALA A C 1
ATOM 908 O O . ALA A 1 118 ? 21.418 -12.369 -70.280 1.00 48.19 118 ALA A O 1
#

Sequence (118 aa):
MSEPDSKIQNKSANRASTRMSTYSAAPTLTPSVAPSHVSGASSTAGDPKAQEIKAWNAGFERLEDKRLSRQRYTPTEEQNDNLNKLALGAKLDRALSRRMSGQDAVFRPKVIKEKIEA

Solvent-accessible surface area (backbone atoms only — not comparable to full-atom values): 8052 Å² total; per-residue (Å²): 138,79,84,82,84,78,78,79,76,78,68,74,72,79,75,69,58,74,44,72,43,97,87,39,96,58,76,45,82,68,91,78,85,69,84,76,87,74,73,79,89,68,94,49,91,80,40,68,68,52,52,51,53,51,53,50,52,58,46,51,67,69,70,53,59,70,65,59,59,70,67,56,80,74,78,52,72,70,53,50,53,52,51,49,53,52,52,51,51,52,51,50,53,54,51,48,54,60,58,62,54,83,66,67,88,75,91,69,85,83,82,83,79,80,80,83,81,130

Organism: NCBI:txid1340428

Foldseek 3Di:
DDDDDPPPPPPVPLCLPQDCDPVDNDRDSDDDPDPPPPPDDDPCVPPVVVVVVVVVVVVVVVVDPPVVVVVDDDDDPVRVVVVVVVVVVVVVVVVVVVVPPPPDDDDDDDDDDDDPDD

Secondary structure (DSSP, 8-state):
------------------EEETTEEEEESS------TT------TT-HHHHHHHHHHHHHHHH--HHHHHHS----HHHHHHHHHHHHHHHHHHHHHHHHTT-S--------------

pLDDT: mean 72.75, std 18.76, range [39.16, 97.94]

Radius of gyration: 38.18 Å; Cα contacts (8 Å, |Δi|>4): 19; chains: 1; bounding box: 92×43×105 Å

Mean predicted aligned error: 20.07 Å